Protein AF-A0AAU5WUT1-F1 (afdb_monomer_lite)

Sequence (84 aa):
MIQIGESAGAELALAASSLRTSGVEIYGAAKGLAPQTMDEVYQQIVTWTRSGELTFDVEKVPLSDIETAWQRTDLKGRRLIVMP

Foldseek 3Di:
DECADAPVHPDDDDDPCCVVPVVDDYYYPPPVDDPVNVVVVVVVVVVCVVVVVDDFAEDEDEPVCVVVVVVDPPQVRHHYDYDD

Radius of gyration: 18.08 Å; chains: 1; bounding box: 32×33×50 Å

Secondary structure (DSSP, 8-state):
-EE---TT-S-----HHHHHHS----EETTTT--HHHHHHHHHHHHHHHHHTSS--EEEEEEGGGHHHHHT----TTEEEEEE-

pLDDT: mean 91.62, std 5.15, range [71.25, 97.88]

Structure (mmCIF, N/CA/C/O backbone):
data_AF-A0AAU5WUT1-F1
#
_entry.id   AF-A0AAU5WUT1-F1
#
loop_
_atom_site.group_PDB
_atom_site.id
_atom_site.type_symbol
_atom_site.label_atom_id
_atom_site.label_alt_id
_atom_site.label_comp_id
_atom_site.label_asym_id
_atom_site.label_entity_id
_atom_site.label_seq_id
_atom_site.pdbx_PDB_ins_code
_atom_site.Cartn_x
_atom_site.Cartn_y
_atom_site.Cartn_z
_atom_site.occupancy
_atom_site.B_iso_or_equiv
_atom_site.auth_seq_id
_atom_site.auth_comp_id
_atom_site.auth_asym_id
_atom_site.auth_atom_id
_atom_site.pdbx_PDB_model_num
ATOM 1 N N . MET A 1 1 ? 6.931 0.943 -15.971 1.00 85.06 1 MET A N 1
ATOM 2 C CA . MET A 1 1 ? 6.495 -0.005 -14.922 1.00 85.06 1 MET A CA 1
ATOM 3 C C . MET A 1 1 ? 6.932 0.516 -13.565 1.00 85.06 1 MET A C 1
ATOM 5 O O . MET A 1 1 ? 8.057 0.989 -13.447 1.00 85.06 1 MET A O 1
ATOM 9 N N . ILE A 1 2 ? 6.060 0.409 -12.561 1.00 88.94 2 ILE A N 1
ATOM 10 C CA . ILE A 1 2 ? 6.359 0.779 -11.173 1.00 88.94 2 ILE A CA 1
ATOM 11 C C . ILE A 1 2 ? 6.492 -0.499 -10.335 1.00 88.94 2 ILE A C 1
ATOM 13 O O . ILE A 1 2 ? 5.646 -1.386 -10.425 1.00 88.94 2 ILE A O 1
ATOM 17 N N . GLN A 1 3 ? 7.557 -0.612 -9.548 1.00 91.38 3 GLN A N 1
ATOM 18 C CA . GLN A 1 3 ? 7.818 -1.742 -8.652 1.00 91.38 3 GLN A CA 1
ATOM 19 C C . GLN A 1 3 ? 7.355 -1.404 -7.236 1.00 91.38 3 GLN A C 1
ATOM 21 O O . GLN A 1 3 ? 8.043 -0.671 -6.536 1.00 91.38 3 GLN A O 1
ATOM 26 N N . ILE A 1 4 ? 6.183 -1.912 -6.837 1.00 89.62 4 ILE A N 1
ATOM 27 C CA . ILE A 1 4 ? 5.527 -1.597 -5.548 1.00 89.62 4 ILE A CA 1
ATOM 28 C C . ILE A 1 4 ? 5.701 -2.728 -4.514 1.00 89.62 4 ILE A C 1
ATOM 30 O O . ILE A 1 4 ? 5.537 -2.501 -3.320 1.00 89.62 4 ILE A O 1
ATOM 34 N N . GLY A 1 5 ? 6.078 -3.935 -4.943 1.00 89.19 5 GLY A N 1
ATOM 35 C CA . GLY A 1 5 ? 6.312 -5.072 -4.053 1.00 89.19 5 GLY A CA 1
ATOM 36 C C . GLY A 1 5 ? 6.769 -6.322 -4.801 1.00 89.19 5 GLY A C 1
ATOM 37 O O . GLY A 1 5 ? 6.964 -6.286 -6.014 1.00 89.19 5 GLY A O 1
ATOM 38 N N . GLU A 1 6 ? 6.900 -7.424 -4.064 1.00 90.94 6 GLU A N 1
ATOM 39 C CA . GLU A 1 6 ? 7.551 -8.666 -4.515 1.00 90.94 6 GLU A CA 1
ATOM 40 C C . GLU A 1 6 ? 6.669 -9.919 -4.364 1.00 90.94 6 GLU A C 1
ATOM 42 O O . GLU A 1 6 ? 7.161 -11.042 -4.335 1.00 90.94 6 GLU A O 1
ATOM 47 N N . SER A 1 7 ? 5.339 -9.772 -4.285 1.00 86.75 7 SER A N 1
ATOM 48 C CA . SER A 1 7 ? 4.429 -10.920 -4.098 1.00 86.75 7 SER A CA 1
ATOM 49 C C . SER A 1 7 ? 4.512 -11.982 -5.207 1.00 86.75 7 SER A C 1
ATOM 51 O O . SER A 1 7 ? 4.083 -13.111 -4.990 1.00 86.75 7 SER A O 1
ATOM 53 N N . ALA A 1 8 ? 5.034 -11.628 -6.387 1.00 85.56 8 ALA A N 1
ATOM 54 C CA . ALA A 1 8 ? 5.269 -12.543 -7.507 1.00 85.56 8 ALA A CA 1
ATOM 55 C C . ALA A 1 8 ? 6.702 -13.120 -7.544 1.00 85.56 8 ALA A C 1
ATOM 57 O O . ALA A 1 8 ? 7.015 -13.900 -8.441 1.00 85.56 8 ALA A O 1
ATOM 58 N N . GLY A 1 9 ? 7.557 -12.749 -6.588 1.00 90.25 9 GLY A N 1
ATOM 59 C CA . GLY A 1 9 ? 8.979 -13.079 -6.544 1.00 90.25 9 GLY A CA 1
ATOM 60 C C . GLY A 1 9 ? 9.867 -11.833 -6.497 1.00 90.25 9 GLY A C 1
ATOM 61 O O . GLY A 1 9 ? 9.433 -10.728 -6.822 1.00 90.25 9 GLY A O 1
ATOM 62 N N . ALA A 1 10 ? 11.123 -12.037 -6.096 1.00 91.44 10 ALA A N 1
ATOM 63 C CA . ALA A 1 10 ? 12.128 -10.977 -5.961 1.00 91.44 10 ALA A CA 1
ATOM 64 C C . ALA A 1 10 ? 12.836 -10.625 -7.284 1.00 91.44 10 ALA A C 1
ATOM 66 O O . ALA A 1 10 ? 13.576 -9.646 -7.358 1.00 91.44 10 ALA A O 1
ATOM 67 N N . GLU A 1 11 ? 12.627 -11.428 -8.330 1.00 93.94 11 GLU A N 1
ATOM 68 C CA . GLU A 1 11 ? 13.269 -11.262 -9.630 1.00 93.94 11 GLU A CA 1
ATOM 69 C C . GLU A 1 11 ? 12.258 -10.891 -10.715 1.00 93.94 11 GLU A C 1
ATOM 71 O O . GLU A 1 11 ? 11.106 -11.328 -10.713 1.00 93.94 11 GLU A O 1
ATOM 76 N N . LEU A 1 12 ? 12.727 -10.111 -11.688 1.00 90.88 12 LEU A N 1
ATOM 77 C CA . LEU A 1 12 ? 11.975 -9.725 -12.873 1.00 90.88 12 LEU A CA 1
ATOM 78 C C . LEU A 1 12 ? 12.767 -10.114 -14.123 1.00 90.88 12 LEU A C 1
ATOM 80 O O . LEU A 1 12 ? 13.907 -9.688 -14.297 1.00 90.88 12 LEU A O 1
ATOM 84 N N . ALA A 1 13 ? 12.125 -10.833 -15.042 1.00 92.31 13 ALA A N 1
ATOM 85 C CA . ALA A 1 13 ? 12.650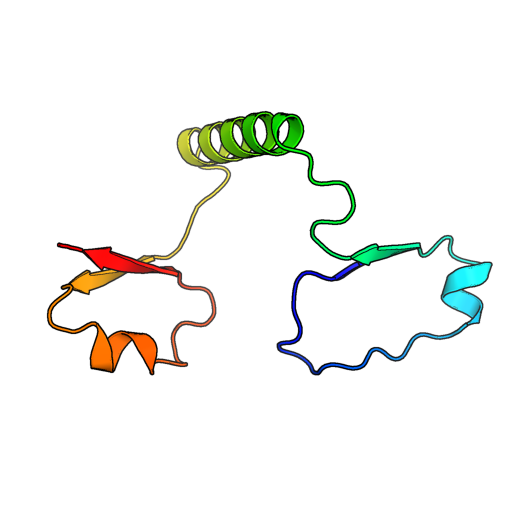 -11.071 -16.382 1.00 92.31 13 ALA A CA 1
ATOM 86 C C . ALA A 1 13 ? 11.993 -10.120 -17.395 1.00 92.31 13 ALA A C 1
ATOM 88 O O . ALA A 1 13 ? 10.768 -10.047 -17.488 1.00 92.31 13 ALA A O 1
ATOM 89 N N . LEU A 1 14 ? 12.806 -9.408 -18.184 1.00 90.19 14 LEU A N 1
ATOM 90 C CA . LEU A 1 14 ? 12.337 -8.510 -19.243 1.00 90.19 14 LEU A CA 1
ATOM 91 C C . LEU A 1 14 ? 13.210 -8.647 -20.494 1.00 90.19 14 LEU A C 1
ATOM 93 O O . LEU A 1 14 ? 14.437 -8.691 -20.411 1.00 90.19 14 LEU A O 1
ATOM 97 N N . ALA A 1 15 ? 12.581 -8.665 -21.671 1.00 92.88 15 ALA A N 1
ATOM 98 C CA . ALA A 1 15 ? 13.307 -8.653 -22.933 1.00 92.88 15 ALA A CA 1
ATOM 99 C C . ALA A 1 15 ? 14.066 -7.328 -23.114 1.00 92.88 15 ALA A C 1
ATOM 101 O O . ALA A 1 15 ? 13.493 -6.241 -23.034 1.00 92.88 15 ALA A O 1
ATOM 102 N N . ALA A 1 16 ? 15.360 -7.407 -23.429 1.00 91.19 16 ALA A N 1
ATOM 103 C CA . ALA A 1 16 ? 16.196 -6.219 -23.608 1.00 91.19 16 ALA A CA 1
ATOM 104 C C . ALA A 1 16 ? 15.730 -5.312 -24.765 1.00 91.19 16 ALA A C 1
ATOM 106 O O . ALA A 1 16 ? 15.967 -4.104 -24.739 1.00 91.19 16 ALA A O 1
ATOM 107 N N . SER A 1 17 ? 15.064 -5.877 -25.780 1.00 93.44 17 SER A N 1
ATOM 108 C CA . SER A 1 17 ? 14.440 -5.104 -26.859 1.00 93.44 17 SER A CA 1
ATOM 109 C C . SER A 1 17 ? 13.359 -4.168 -26.322 1.00 93.44 17 SER A C 1
ATOM 111 O O . SER A 1 17 ? 13.367 -2.995 -26.677 1.00 93.44 17 SER A O 1
ATOM 113 N N . SER A 1 18 ? 12.512 -4.623 -25.395 1.00 89.69 18 SER A N 1
ATOM 114 C CA . SER A 1 18 ? 11.444 -3.808 -24.804 1.00 89.69 18 SER A CA 1
ATOM 115 C C . SER A 1 18 ? 11.975 -2.530 -24.138 1.00 89.69 18 SER A C 1
ATOM 117 O O . SER A 1 18 ? 11.387 -1.458 -24.291 1.00 89.69 18 SER A O 1
ATOM 119 N N . LEU A 1 19 ? 13.134 -2.598 -23.477 1.00 89.75 19 LEU A N 1
ATOM 120 C CA . LEU A 1 19 ? 13.764 -1.409 -22.890 1.00 89.75 19 LEU A CA 1
ATOM 121 C C . LEU A 1 19 ? 14.245 -0.407 -23.947 1.00 89.75 19 LEU A C 1
ATOM 123 O O . LEU A 1 19 ? 14.122 0.796 -23.751 1.00 89.75 19 LEU A O 1
ATOM 127 N N . ARG A 1 20 ? 14.785 -0.880 -25.076 1.00 91.44 20 ARG A N 1
ATOM 1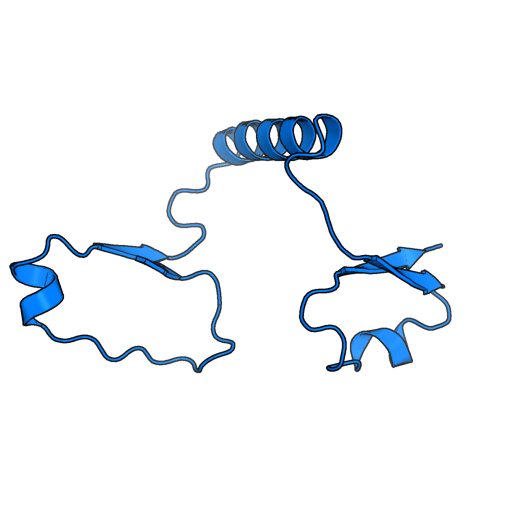28 C CA . ARG A 1 20 ? 15.379 0.005 -26.092 1.00 91.44 2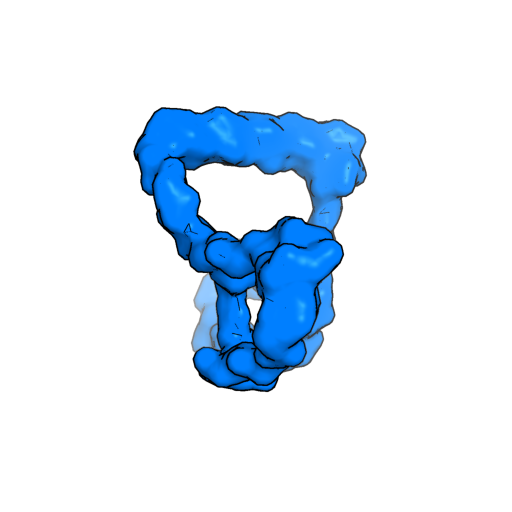0 ARG A CA 1
ATOM 129 C C . ARG A 1 20 ? 14.389 0.526 -27.126 1.00 91.44 20 ARG A C 1
ATOM 131 O O . ARG A 1 20 ? 14.599 1.613 -27.647 1.00 91.44 20 ARG A O 1
ATOM 138 N N . THR A 1 21 ? 13.358 -0.247 -27.469 1.00 91.81 21 THR A N 1
ATOM 139 C CA . THR A 1 21 ? 12.529 0.027 -28.658 1.00 91.81 21 THR A CA 1
ATOM 140 C C . THR A 1 21 ? 11.090 0.407 -28.344 1.00 91.81 21 THR A C 1
ATOM 142 O O . THR A 1 21 ? 10.425 0.946 -29.219 1.00 91.81 21 THR A O 1
ATOM 145 N N . SER A 1 22 ? 10.594 0.137 -27.132 1.00 86.88 22 SER A N 1
ATOM 146 C CA . SER A 1 22 ? 9.212 0.476 -26.742 1.00 86.88 22 SER A CA 1
ATOM 147 C C . SER A 1 22 ? 9.098 1.600 -25.712 1.00 86.88 22 SER A C 1
ATOM 149 O O . SER A 1 22 ? 7.995 1.892 -25.267 1.00 86.88 22 SER A O 1
ATOM 151 N N . GLY A 1 23 ? 10.217 2.225 -25.323 1.00 84.50 23 GLY A N 1
ATOM 152 C CA . GLY A 1 23 ? 10.215 3.292 -24.315 1.00 84.50 23 GLY A CA 1
ATOM 153 C C . GLY A 1 23 ? 9.796 2.809 -22.923 1.00 84.50 23 GLY A C 1
ATOM 154 O O . GLY A 1 23 ? 9.254 3.578 -22.137 1.00 84.50 23 GLY A O 1
ATOM 155 N N . VAL A 1 24 ? 9.996 1.521 -22.620 1.00 90.88 24 VAL A N 1
ATOM 156 C CA . VAL A 1 24 ? 9.678 0.974 -21.298 1.00 90.88 24 VAL A CA 1
ATOM 157 C C . VAL A 1 24 ? 10.687 1.493 -20.284 1.00 90.88 24 VAL A C 1
ATOM 159 O O . VAL A 1 24 ? 11.886 1.263 -20.411 1.00 90.88 24 VAL A O 1
ATOM 162 N N . GLU A 1 25 ? 10.175 2.113 -19.228 1.00 90.44 25 GLU A N 1
ATOM 163 C CA . GLU A 1 25 ? 10.965 2.569 -18.087 1.00 90.44 25 GLU A CA 1
ATOM 164 C C . GLU A 1 25 ? 10.653 1.735 -16.836 1.00 90.44 25 GLU A C 1
ATOM 166 O O . GLU A 1 25 ? 9.526 1.257 -16.650 1.00 90.44 25 GLU A O 1
ATOM 171 N N . ILE A 1 26 ? 11.643 1.564 -15.957 1.00 91.06 26 ILE A N 1
ATOM 172 C CA . ILE A 1 26 ? 11.505 0.846 -14.683 1.00 91.06 26 ILE A CA 1
ATOM 173 C C . ILE A 1 26 ? 11.744 1.833 -13.539 1.00 91.06 26 ILE A C 1
ATOM 175 O O . ILE A 1 26 ? 12.815 2.430 -13.437 1.00 91.06 26 ILE A O 1
ATOM 179 N N . TYR A 1 27 ? 10.756 1.965 -12.655 1.00 90.69 27 TYR A N 1
ATOM 180 C CA . TYR A 1 27 ? 10.826 2.821 -11.474 1.00 90.69 27 TYR A CA 1
ATOM 181 C C . TYR A 1 27 ? 10.537 2.022 -10.208 1.00 90.69 27 TYR A C 1
ATOM 183 O O . TYR A 1 27 ? 9.545 1.298 -10.138 1.00 90.69 27 TYR A O 1
ATOM 191 N N . GLY A 1 28 ? 11.383 2.184 -9.191 1.00 89.56 28 GLY A N 1
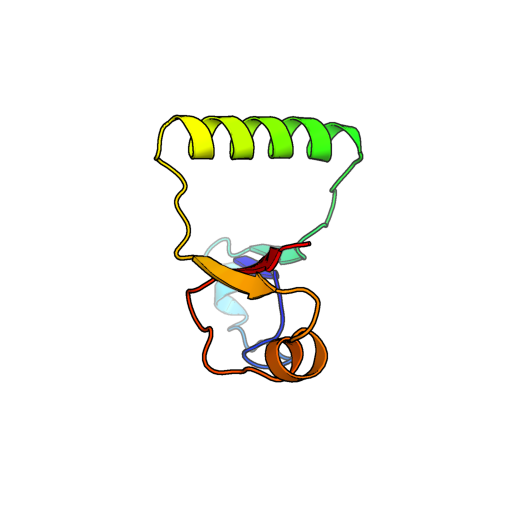ATOM 192 C CA . GLY A 1 28 ? 11.092 1.704 -7.842 1.00 89.56 28 GLY A CA 1
ATOM 193 C C . GLY A 1 28 ? 10.025 2.570 -7.178 1.00 89.56 28 GLY A C 1
ATOM 194 O O . GLY A 1 28 ? 10.090 3.800 -7.272 1.00 89.56 28 GLY A O 1
ATOM 195 N N . ALA A 1 29 ? 9.063 1.950 -6.495 1.00 80.50 29 ALA A N 1
ATOM 196 C CA . ALA A 1 29 ? 8.169 2.681 -5.608 1.00 80.50 29 ALA A CA 1
ATOM 197 C C . ALA A 1 29 ? 8.996 3.401 -4.537 1.00 80.50 29 ALA A C 1
ATOM 199 O O . ALA A 1 29 ? 10.009 2.888 -4.067 1.00 80.50 29 ALA A O 1
ATOM 200 N N . ALA A 1 30 ? 8.579 4.620 -4.202 1.00 75.44 30 ALA A N 1
ATOM 201 C CA . ALA A 1 30 ? 9.289 5.554 -3.327 1.00 75.44 30 ALA A CA 1
ATOM 202 C C . ALA A 1 30 ? 10.560 6.223 -3.873 1.00 75.44 30 ALA A C 1
ATOM 204 O O . ALA A 1 30 ? 11.115 7.091 -3.196 1.00 75.44 30 ALA A O 1
ATOM 205 N N . LYS A 1 31 ? 10.984 5.955 -5.116 1.00 78.88 31 LYS A N 1
ATOM 206 C CA . LYS A 1 31 ? 12.033 6.773 -5.743 1.00 78.88 31 LYS A CA 1
ATOM 207 C C . LYS A 1 31 ? 11.545 8.222 -5.888 1.00 78.88 31 LYS A C 1
ATOM 209 O O . LYS A 1 31 ? 10.636 8.489 -6.663 1.00 78.88 31 LYS A O 1
ATOM 214 N N . GLY A 1 32 ? 12.179 9.147 -5.166 1.00 71.25 32 GLY A N 1
ATOM 215 C CA . GLY A 1 32 ? 11.842 10.575 -5.217 1.00 71.25 32 GLY A CA 1
ATOM 216 C C . GLY A 1 32 ? 10.649 10.997 -4.351 1.00 71.25 32 GLY A C 1
ATOM 217 O O . GLY A 1 32 ? 10.172 12.115 -4.515 1.00 71.25 32 GLY A O 1
ATOM 218 N N . LEU A 1 33 ? 10.176 10.147 -3.429 1.00 80.69 33 LEU A N 1
ATOM 219 C CA . LEU A 1 33 ? 9.158 10.532 -2.444 1.00 80.69 33 LEU A CA 1
ATOM 220 C C . LEU A 1 33 ? 9.777 11.478 -1.398 1.00 80.69 33 LEU A C 1
ATOM 222 O O . LEU A 1 33 ? 10.405 11.040 -0.435 1.00 80.69 33 LEU A O 1
ATOM 226 N N . ALA A 1 34 ? 9.629 12.784 -1.620 1.00 86.69 34 ALA A N 1
ATOM 227 C CA . ALA A 1 34 ? 9.978 13.822 -0.655 1.00 86.69 34 ALA A CA 1
ATOM 228 C C . ALA A 1 34 ? 8.808 14.075 0.320 1.00 86.69 34 ALA A C 1
ATOM 230 O O . ALA A 1 34 ? 7.657 13.808 -0.037 1.00 86.69 34 ALA A O 1
ATOM 231 N N . PRO A 1 35 ? 9.058 14.628 1.524 1.00 85.06 35 PRO A N 1
ATOM 232 C CA . PRO A 1 35 ? 7.997 14.939 2.484 1.00 85.06 35 PRO A CA 1
ATOM 233 C C . PRO A 1 35 ? 6.862 15.791 1.899 1.00 85.06 35 PRO A C 1
ATOM 235 O O . PRO A 1 35 ? 5.699 15.494 2.130 1.00 85.06 35 PRO A O 1
ATOM 238 N N . GLN A 1 36 ? 7.187 16.791 1.074 1.00 86.06 36 GLN A N 1
ATOM 239 C CA . GLN A 1 36 ? 6.196 17.670 0.443 1.00 86.06 36 GLN A CA 1
ATOM 240 C C . GLN A 1 36 ? 5.276 16.905 -0.518 1.00 86.06 36 GLN A C 1
ATOM 242 O O . GLN A 1 36 ? 4.068 17.116 -0.531 1.00 86.06 36 GLN A O 1
ATOM 247 N N . THR A 1 37 ? 5.836 15.962 -1.280 1.00 87.81 37 THR A N 1
ATOM 248 C CA . THR A 1 37 ? 5.065 15.103 -2.186 1.00 87.81 37 THR A CA 1
ATOM 249 C C . THR A 1 37 ? 4.124 14.177 -1.416 1.00 87.81 37 THR A C 1
ATOM 251 O O . THR A 1 37 ? 3.056 13.837 -1.915 1.00 87.81 37 THR A O 1
ATOM 254 N N . MET A 1 38 ? 4.485 13.773 -0.193 1.00 87.81 38 MET A N 1
ATOM 255 C CA . MET A 1 38 ? 3.617 12.936 0.638 1.00 87.81 38 MET A CA 1
ATOM 256 C C . MET A 1 38 ? 2.322 13.664 1.013 1.00 87.81 38 MET A C 1
ATOM 258 O O . MET A 1 38 ? 1.249 13.068 0.920 1.00 87.81 38 MET A O 1
ATOM 262 N N . ASP A 1 39 ? 2.410 14.944 1.382 1.00 90.25 39 ASP A N 1
ATOM 263 C CA . ASP A 1 39 ? 1.237 15.751 1.733 1.00 90.25 39 ASP A CA 1
ATOM 264 C C . ASP A 1 39 ? 0.279 15.881 0.542 1.00 90.25 39 ASP A C 1
ATOM 266 O O . ASP A 1 39 ? -0.923 15.644 0.677 1.00 90.25 39 ASP A O 1
ATOM 270 N N . GLU A 1 40 ? 0.812 16.193 -0.642 1.00 91.69 40 GLU A N 1
ATOM 271 C CA . GLU A 1 40 ? 0.037 16.311 -1.884 1.00 91.69 40 GLU A CA 1
ATOM 272 C C . GLU A 1 40 ? -0.676 15.000 -2.236 1.00 91.69 40 GLU A C 1
ATOM 274 O O . GLU A 1 40 ? -1.889 14.981 -2.471 1.00 91.69 40 GLU A O 1
ATOM 279 N N . VAL A 1 41 ? 0.059 13.884 -2.209 1.00 91.62 41 VAL A N 1
ATOM 280 C CA . VAL A 1 41 ? -0.483 12.550 -2.495 1.00 91.62 41 VAL A CA 1
ATOM 281 C C . VAL A 1 41 ? -1.552 12.166 -1.472 1.00 91.62 41 VAL A C 1
ATOM 283 O O . VAL A 1 41 ? -2.588 11.608 -1.837 1.00 91.62 41 VAL A O 1
ATOM 286 N N . TYR A 1 42 ? -1.359 12.495 -0.194 1.00 92.94 42 TYR A N 1
ATOM 287 C CA . TYR A 1 42 ? -2.351 12.212 0.838 1.00 92.94 42 TYR A CA 1
ATOM 288 C C . TYR A 1 42 ? -3.654 12.990 0.612 1.00 92.94 42 TYR A C 1
ATOM 290 O O . TYR A 1 42 ? -4.740 12.410 0.690 1.00 92.94 42 TYR A O 1
ATOM 298 N N . GLN A 1 43 ? -3.573 14.280 0.265 1.00 95.19 43 GLN A N 1
ATOM 299 C CA . GLN A 1 43 ? -4.762 15.079 -0.063 1.00 95.19 43 GLN A CA 1
ATOM 300 C C . GLN A 1 43 ? -5.518 14.523 -1.273 1.00 95.19 43 GLN A C 1
ATOM 302 O O . GLN A 1 43 ? -6.754 14.496 -1.281 1.00 95.19 43 GLN A O 1
ATOM 307 N N . GLN A 1 44 ? -4.795 14.027 -2.275 1.00 95.62 44 GLN A N 1
ATOM 308 C CA . GLN A 1 44 ? -5.394 13.379 -3.436 1.00 95.62 44 GLN A CA 1
ATOM 309 C C . GLN A 1 44 ? -6.161 12.107 -3.043 1.00 95.62 44 GLN A C 1
ATOM 311 O O . GLN A 1 44 ? -7.326 11.954 -3.411 1.00 95.62 44 GLN A O 1
ATOM 316 N N . ILE A 1 45 ? -5.564 11.243 -2.215 1.00 95.50 45 ILE A N 1
ATOM 317 C CA . ILE A 1 45 ? -6.215 10.026 -1.698 1.00 95.50 45 ILE A CA 1
ATOM 318 C C . ILE A 1 45 ? -7.491 10.366 -0.916 1.00 95.50 45 ILE A C 1
ATOM 320 O O . ILE A 1 45 ? -8.528 9.725 -1.111 1.00 95.50 45 ILE A O 1
ATOM 324 N N . VAL A 1 46 ? -7.451 11.390 -0.058 1.00 96.00 46 VAL A N 1
ATOM 325 C CA . VAL A 1 46 ? -8.628 11.849 0.699 1.00 96.00 46 VAL A CA 1
ATOM 326 C C . VAL A 1 46 ? -9.721 12.351 -0.242 1.00 96.00 46 VAL A C 1
ATOM 328 O O . VAL A 1 46 ? -10.895 12.038 -0.034 1.00 96.00 46 VAL A O 1
ATOM 331 N N . THR A 1 47 ? -9.350 13.098 -1.282 1.00 97.81 47 THR A N 1
ATOM 332 C CA . THR A 1 47 ? -10.291 13.612 -2.286 1.00 97.81 47 THR A CA 1
ATOM 333 C C . THR A 1 47 ? -11.014 12.468 -2.990 1.00 97.81 47 THR A C 1
ATOM 335 O O . THR A 1 47 ? -12.244 12.453 -3.004 1.00 97.81 47 THR A O 1
ATOM 338 N N . TRP A 1 48 ? -10.278 11.466 -3.479 1.00 97.88 48 TRP A N 1
ATOM 339 C CA . TRP A 1 48 ? -10.864 10.292 -4.132 1.00 97.88 48 TRP A CA 1
ATOM 340 C C . TRP A 1 48 ? -11.713 9.434 -3.198 1.00 97.88 48 TRP A C 1
ATOM 342 O O . TRP A 1 48 ? -12.756 8.917 -3.594 1.00 97.88 48 TRP A O 1
ATOM 352 N N . THR A 1 49 ? -11.300 9.302 -1.938 1.00 96.12 49 THR A N 1
ATOM 353 C CA . THR A 1 49 ? -12.088 8.572 -0.935 1.00 96.12 49 THR A CA 1
ATOM 354 C C . THR A 1 49 ? -13.422 9.276 -0.677 1.00 96.12 49 THR A C 1
ATOM 356 O O . THR A 1 49 ? -14.462 8.631 -0.581 1.00 96.12 49 THR A O 1
ATOM 359 N N . ARG A 1 50 ? -13.420 10.614 -0.592 1.00 96.50 50 ARG A N 1
ATOM 360 C CA . ARG A 1 50 ? -14.634 11.416 -0.369 1.00 96.50 50 ARG A CA 1
ATOM 361 C C . ARG A 1 50 ? -15.559 11.452 -1.580 1.00 96.50 50 ARG A C 1
ATOM 363 O O . ARG A 1 50 ? -16.769 11.517 -1.388 1.00 96.50 50 ARG A O 1
ATOM 370 N N . SER A 1 51 ? -15.014 11.433 -2.796 1.00 97.50 51 SER A N 1
ATOM 371 C CA . SER A 1 51 ? -15.817 11.384 -4.024 1.00 97.50 51 SER A CA 1
ATOM 372 C C . SER A 1 51 ? -16.416 10.001 -4.293 1.00 97.50 51 SER A C 1
ATOM 374 O O . SER A 1 51 ? -17.324 9.887 -5.111 1.00 97.50 51 SER A O 1
ATOM 376 N N . GLY A 1 52 ? -15.924 8.958 -3.614 1.00 96.50 52 GLY A N 1
ATOM 377 C CA . GLY A 1 52 ? -16.286 7.567 -3.883 1.00 96.50 52 GLY A CA 1
ATOM 378 C C . GLY A 1 52 ? -15.566 6.967 -5.095 1.00 96.50 52 GLY A C 1
ATOM 379 O O . GLY A 1 52 ? -15.879 5.848 -5.488 1.00 96.50 52 GLY A O 1
ATOM 380 N N . GLU A 1 53 ? -14.599 7.680 -5.681 1.00 97.31 53 GLU A N 1
ATOM 381 C CA . GLU A 1 53 ? -13.748 7.175 -6.768 1.00 97.31 53 GLU A CA 1
ATOM 382 C C . GLU A 1 53 ? -12.753 6.122 -6.264 1.00 97.31 53 GLU A C 1
ATOM 384 O O . GLU A 1 53 ? -12.428 5.173 -6.975 1.00 97.31 53 GLU A O 1
ATOM 389 N N . LEU A 1 54 ? -12.315 6.256 -5.009 1.00 95.00 54 LEU A N 1
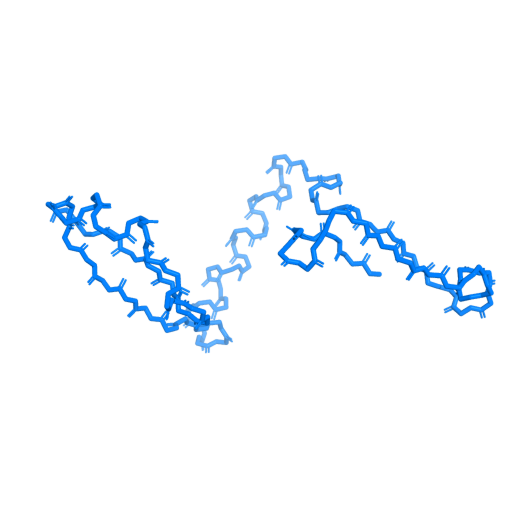ATOM 390 C CA . LEU A 1 54 ? -11.485 5.273 -4.326 1.00 95.00 54 LEU A CA 1
ATOM 391 C C . LEU A 1 54 ? -12.286 4.601 -3.212 1.00 95.00 54 LEU A C 1
ATOM 393 O O . LEU A 1 54 ? -12.633 5.224 -2.209 1.00 95.00 54 LEU A O 1
ATOM 397 N N . THR A 1 55 ? -12.550 3.309 -3.384 1.00 94.81 55 THR A N 1
ATOM 398 C CA . THR A 1 55 ? -13.247 2.471 -2.404 1.00 94.81 55 THR A CA 1
ATOM 399 C C . THR A 1 55 ? -12.405 1.252 -2.054 1.00 94.81 55 THR A C 1
ATOM 401 O O . THR A 1 55 ? -11.528 0.838 -2.813 1.00 94.81 55 THR A O 1
ATOM 404 N N . PHE A 1 56 ? -12.656 0.692 -0.872 1.00 91.50 56 PHE A N 1
ATOM 405 C CA . PHE A 1 56 ? -11.980 -0.503 -0.387 1.00 91.50 56 PHE A CA 1
ATOM 406 C C . PHE A 1 56 ? -13.007 -1.456 0.199 1.00 91.50 56 PHE A C 1
ATOM 408 O O . PHE A 1 56 ? -13.845 -1.041 1.002 1.00 91.50 56 PHE A O 1
ATOM 415 N N . ASP A 1 57 ? -12.873 -2.736 -0.124 1.00 95.50 57 ASP A N 1
ATOM 416 C CA . ASP A 1 57 ? -13.516 -3.783 0.653 1.00 95.50 57 ASP A CA 1
ATOM 417 C C . ASP A 1 57 ? -12.753 -3.952 1.962 1.00 95.50 57 ASP A C 1
ATOM 419 O O . ASP A 1 57 ? -11.529 -4.117 1.973 1.00 95.50 57 ASP A O 1
ATOM 423 N N . VAL A 1 58 ? -13.471 -3.884 3.079 1.00 95.31 58 VAL A N 1
ATOM 424 C CA . VAL A 1 58 ? -12.860 -3.788 4.405 1.00 95.31 58 VAL A CA 1
ATOM 425 C C . VAL A 1 58 ? -13.266 -4.973 5.266 1.00 95.31 58 VAL A C 1
ATOM 427 O O . VAL A 1 58 ? -14.452 -5.251 5.424 1.00 95.31 58 VAL A O 1
ATOM 430 N N . GLU A 1 59 ? -12.282 -5.625 5.878 1.00 96.06 59 GLU A N 1
ATOM 431 C CA . GLU A 1 59 ? -12.484 -6.605 6.942 1.00 96.06 59 GLU A CA 1
ATOM 432 C C . GLU A 1 59 ? -12.108 -5.947 8.271 1.00 96.06 59 GLU A C 1
ATOM 434 O O . GLU A 1 59 ? -10.953 -5.567 8.470 1.00 96.06 59 GLU A O 1
ATOM 439 N N . LYS A 1 60 ? -13.067 -5.798 9.184 1.00 96.75 60 LYS A N 1
ATOM 440 C CA . LYS A 1 60 ? -12.815 -5.220 10.509 1.00 96.75 60 LYS A CA 1
ATOM 441 C C . LYS A 1 60 ? -12.599 -6.330 11.527 1.00 96.75 60 LYS A C 1
ATOM 443 O O . LYS A 1 60 ? -13.404 -7.254 11.592 1.00 96.75 60 LYS A O 1
ATOM 448 N N . VAL A 1 61 ? -11.557 -6.204 12.339 1.00 96.94 61 VAL A N 1
ATOM 449 C CA . VAL A 1 61 ? -11.257 -7.124 13.446 1.00 96.94 61 VAL A CA 1
ATOM 450 C C . VAL A 1 61 ? -10.985 -6.331 14.722 1.00 96.94 61 VAL A C 1
ATOM 452 O O . VAL A 1 61 ? -10.419 -5.239 14.632 1.00 96.94 61 VAL A O 1
ATOM 455 N N . PRO A 1 62 ? -11.383 -6.824 15.903 1.00 97.75 62 PRO A N 1
ATOM 456 C CA . PRO A 1 62 ? -11.003 -6.190 17.159 1.00 97.75 62 PRO A CA 1
ATOM 457 C C . PRO A 1 62 ? -9.504 -6.384 17.427 1.00 97.75 62 PRO A C 1
ATOM 459 O O . PRO A 1 62 ? -8.903 -7.370 16.991 1.00 97.75 62 PRO A O 1
ATOM 462 N N . LEU A 1 63 ? -8.900 -5.467 18.185 1.00 97.62 63 LEU A N 1
ATOM 463 C CA . LEU A 1 63 ? -7.497 -5.563 18.595 1.00 97.62 63 LEU A CA 1
ATOM 464 C C . LEU A 1 63 ? -7.210 -6.850 19.384 1.00 97.62 63 LEU A C 1
ATOM 466 O O . LEU A 1 63 ? -6.106 -7.380 19.291 1.00 97.62 63 LEU A O 1
ATOM 470 N N . SER A 1 64 ? -8.203 -7.390 20.099 1.00 97.75 64 SER A N 1
ATOM 471 C CA . SER A 1 64 ? -8.101 -8.675 20.805 1.00 97.75 64 SER A CA 1
ATOM 472 C C . SER A 1 64 ? -7.731 -9.849 19.899 1.00 97.75 64 SER A C 1
ATOM 474 O O . SER A 1 64 ? -7.123 -10.807 20.364 1.00 97.75 64 SER A O 1
ATOM 476 N N . ASP A 1 65 ? -8.061 -9.767 18.609 1.00 97.50 65 ASP A N 1
ATOM 477 C CA . ASP A 1 65 ? -7.924 -10.878 17.666 1.00 97.50 65 ASP A CA 1
ATOM 478 C C . ASP A 1 65 ? -6.687 -10.716 16.770 1.00 97.50 65 ASP A C 1
ATOM 480 O O . ASP A 1 65 ? -6.498 -11.467 15.808 1.00 97.50 65 ASP A O 1
ATOM 484 N N . ILE A 1 66 ? -5.832 -9.729 17.064 1.00 95.75 66 ILE A N 1
ATOM 485 C CA . ILE A 1 66 ? -4.747 -9.300 16.180 1.00 95.75 66 ILE A CA 1
ATOM 486 C C . ILE A 1 66 ? -3.754 -10.421 15.853 1.00 95.75 66 ILE A C 1
ATOM 488 O O . ILE A 1 66 ? -3.293 -10.522 14.717 1.00 95.75 66 ILE A O 1
ATOM 492 N N . GLU A 1 67 ? -3.478 -11.306 16.812 1.00 96.56 67 GLU A N 1
ATOM 493 C CA . GLU A 1 67 ? -2.578 -12.446 16.616 1.00 96.56 67 GLU A CA 1
ATOM 494 C C . GLU A 1 67 ? -3.082 -13.382 15.515 1.00 96.56 67 GLU A C 1
ATOM 496 O O . GLU A 1 67 ? -2.322 -13.785 14.634 1.00 96.56 67 GLU A O 1
ATOM 501 N N . THR A 1 68 ? -4.385 -13.676 15.520 1.00 95.81 68 THR A N 1
ATOM 502 C CA . THR A 1 68 ? -5.013 -14.506 14.486 1.00 95.81 68 THR A CA 1
ATOM 503 C C . THR A 1 68 ? -5.139 -13.724 13.183 1.00 95.81 68 THR A C 1
ATOM 505 O O . THR A 1 68 ? -4.860 -14.250 12.105 1.00 95.81 68 THR A O 1
ATOM 508 N N . ALA A 1 69 ? -5.528 -12.451 13.265 1.00 94.94 69 ALA A N 1
ATOM 509 C CA . ALA A 1 69 ? -5.782 -11.619 12.100 1.00 94.94 69 ALA A CA 1
ATOM 510 C C . ALA A 1 69 ? -4.525 -11.374 11.247 1.00 94.94 69 ALA A C 1
ATOM 512 O O . ALA A 1 69 ? -4.628 -11.368 10.022 1.00 94.94 69 ALA A O 1
ATOM 513 N N . TRP A 1 70 ? -3.338 -11.234 11.851 1.00 93.12 70 TRP A N 1
ATOM 514 C CA . TRP A 1 70 ? -2.083 -11.034 11.110 1.00 93.12 70 TRP A CA 1
ATOM 515 C C . TRP A 1 70 ? -1.626 -12.245 10.297 1.00 93.12 70 TRP A C 1
ATOM 517 O O . TRP A 1 70 ? -0.925 -12.073 9.303 1.00 93.12 70 TRP A O 1
ATOM 527 N N . GLN A 1 71 ? -2.015 -13.457 10.693 1.00 94.06 71 GLN A N 1
ATOM 528 C CA . GLN A 1 71 ? -1.622 -14.692 10.003 1.00 94.06 71 GLN A CA 1
ATOM 529 C C . GLN A 1 71 ? -2.526 -15.020 8.806 1.00 94.06 71 GLN A C 1
ATOM 531 O O . GLN A 1 71 ? -2.281 -15.976 8.067 1.00 94.06 71 GLN A O 1
ATOM 536 N N . ARG A 1 72 ? -3.590 -14.240 8.597 1.00 92.31 72 ARG A N 1
ATOM 537 C CA . ARG A 1 72 ? -4.559 -14.474 7.528 1.00 92.31 72 ARG A CA 1
ATOM 538 C C . ARG A 1 72 ? -3.971 -14.169 6.156 1.00 92.31 72 ARG A C 1
ATOM 540 O O . ARG A 1 72 ? -3.501 -13.069 5.881 1.00 92.31 72 ARG A O 1
ATOM 547 N N . THR A 1 73 ? -4.089 -15.140 5.255 1.00 88.62 73 THR A N 1
ATOM 548 C CA . THR A 1 73 ? -3.683 -15.028 3.843 1.00 88.62 73 THR A CA 1
ATOM 549 C C . THR A 1 73 ? -4.879 -15.008 2.881 1.00 88.62 73 THR A C 1
ATOM 551 O O . THR A 1 73 ? -4.710 -14.835 1.673 1.00 88.62 73 THR A O 1
ATOM 554 N N . ASP A 1 74 ? -6.102 -15.118 3.410 1.00 91.88 74 ASP A N 1
ATOM 555 C CA . ASP A 1 74 ? -7.378 -15.165 2.679 1.00 91.88 74 ASP A CA 1
ATOM 556 C C . ASP A 1 74 ? -7.953 -13.775 2.336 1.00 91.88 74 ASP A C 1
ATOM 558 O O . ASP A 1 74 ? -9.051 -13.648 1.794 1.00 91.88 74 ASP A O 1
ATOM 562 N N . LEU 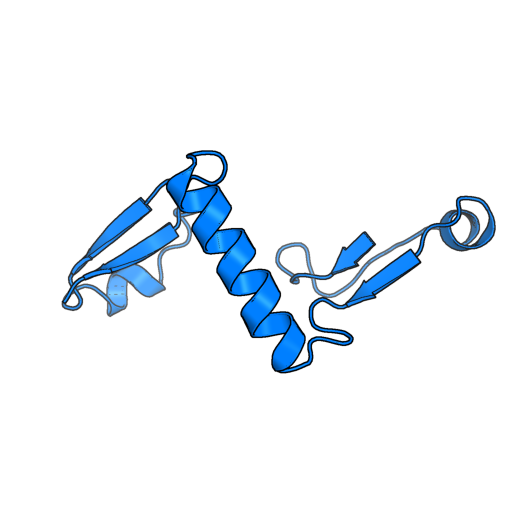A 1 75 ? -7.212 -12.709 2.638 1.00 88.56 75 LEU A N 1
ATOM 563 C CA . LEU A 1 75 ? -7.663 -11.321 2.508 1.00 88.56 75 LEU A CA 1
ATOM 564 C C . LEU A 1 75 ? -7.271 -10.667 1.177 1.00 88.56 75 LEU A C 1
ATOM 566 O O . LEU A 1 75 ? -7.259 -9.443 1.067 1.00 88.56 75 LEU A O 1
ATOM 570 N N . LYS A 1 76 ? -6.952 -11.449 0.138 1.00 86.25 76 LYS A N 1
ATOM 571 C CA . LYS A 1 76 ? -6.647 -10.887 -1.188 1.00 86.25 76 LYS A CA 1
ATOM 572 C C . LYS A 1 76 ? -7.807 -10.004 -1.666 1.00 86.25 76 LYS A C 1
ATOM 574 O O . LYS A 1 76 ? -8.951 -10.443 -1.690 1.00 86.25 76 LYS A O 1
ATOM 579 N N . GLY A 1 77 ? -7.492 -8.761 -2.031 1.00 88.50 77 GLY A N 1
ATOM 580 C CA . GLY A 1 77 ? -8.477 -7.767 -2.471 1.00 88.50 77 GLY A CA 1
ATOM 581 C C . GLY A 1 77 ? -9.228 -7.042 -1.346 1.00 88.50 77 GLY A C 1
ATOM 582 O O . GLY A 1 77 ? -9.949 -6.098 -1.642 1.00 88.50 77 GLY A O 1
ATOM 583 N N . ARG A 1 78 ? -9.033 -7.414 -0.073 1.00 94.44 78 ARG A N 1
ATOM 584 C CA . ARG A 1 78 ? -9.667 -6.768 1.086 1.00 94.44 78 ARG A CA 1
ATOM 585 C C . ARG A 1 78 ? -8.629 -6.152 2.015 1.00 94.44 78 ARG A C 1
ATOM 587 O O . ARG A 1 78 ? -7.537 -6.687 2.203 1.00 94.44 78 ARG A O 1
ATOM 594 N N . ARG A 1 79 ? -8.969 -5.025 2.635 1.00 93.69 79 ARG A N 1
ATOM 595 C CA . ARG A 1 79 ? -8.120 -4.359 3.623 1.00 93.69 79 ARG A CA 1
ATOM 596 C C . ARG A 1 79 ? -8.532 -4.774 5.032 1.00 93.69 79 ARG A C 1
ATOM 598 O O . ARG A 1 79 ? -9.652 -4.501 5.451 1.00 93.69 79 ARG A O 1
ATOM 605 N N . LEU A 1 80 ? -7.610 -5.394 5.767 1.00 95.31 80 LEU A N 1
ATOM 606 C CA . LEU A 1 80 ? -7.769 -5.635 7.201 1.00 95.31 80 LEU A CA 1
ATOM 607 C C . LEU A 1 80 ? -7.659 -4.309 7.965 1.00 95.31 80 LEU A C 1
ATOM 609 O O . LEU A 1 80 ? -6.667 -3.595 7.803 1.00 95.31 80 LEU A O 1
ATOM 613 N N . ILE A 1 81 ? -8.646 -3.996 8.801 1.00 96.06 81 ILE A N 1
ATOM 614 C CA . ILE A 1 81 ? -8.663 -2.824 9.679 1.00 96.06 81 ILE A CA 1
ATOM 615 C C . ILE A 1 81 ? -8.845 -3.288 11.118 1.00 96.06 81 ILE A C 1
ATOM 617 O O . ILE A 1 81 ? -9.830 -3.945 11.455 1.00 96.06 81 ILE A O 1
ATOM 621 N N . VAL A 1 82 ? -7.885 -2.917 11.959 1.00 96.62 82 VAL A N 1
ATOM 622 C CA . VAL A 1 82 ? -7.913 -3.209 13.390 1.00 96.62 82 VAL A CA 1
ATOM 623 C C . VAL A 1 82 ? -8.700 -2.114 14.093 1.00 96.62 82 VAL A C 1
ATOM 625 O O . VAL A 1 82 ? -8.403 -0.927 13.942 1.00 96.62 82 VAL A O 1
ATOM 628 N N . MET A 1 83 ? -9.716 -2.525 14.835 1.00 97.44 83 MET A N 1
ATOM 629 C CA . MET A 1 83 ? -10.547 -1.663 15.661 1.00 97.44 83 MET A CA 1
ATOM 630 C C . MET A 1 83 ? -10.058 -1.729 17.116 1.00 97.44 83 MET A C 1
ATOM 632 O O . MET A 1 83 ? -9.567 -2.786 17.517 1.00 97.44 83 MET A O 1
ATOM 636 N N . PRO A 1 84 ? -10.173 -0.634 17.889 1.00 94.12 84 PRO A N 1
ATOM 637 C CA . PRO A 1 84 ? -9.800 -0.611 19.304 1.00 94.12 84 PRO A CA 1
ATOM 638 C C . PRO A 1 84 ? -10.497 -1.690 20.135 1.00 94.12 84 PRO A C 1
ATOM 640 O O . PRO A 1 84 ? -11.685 -1.972 19.849 1.00 94.12 84 PRO A O 1
#